Protein AF-A0A381WSC1-F1 (afdb_monomer)

pLDDT: mean 91.79, std 12.6, range [42.94, 98.19]

InterPro domains:
  IPR003719 Phenazine biosynthesis PhzF-like [PF02567] (12-50)
  IPR003719 Phenazine biosynthesis PhzF-like [PTHR13774] (8-50)

Solvent-accessible surface area (backbone atoms only — not comparable to full-atom values): 3363 Å² total; per-residue (Å²): 130,84,77,87,70,77,72,56,72,45,82,43,48,43,90,43,96,54,92,97,34,64,48,62,40,82,45,72,67,63,97,58,91,73,58,68,74,56,54,53,50,50,33,61,72,69,66,50,93,98

Sequence (50 aa):
MLSQAGIPILQIDAFADEPFTGNPAAVCLPDVEPPAGWMQQVAAEMNLSE

Organism: NCBI:txid408172

Radius of gyration: 12.97 Å; Cα contacts (8 Å, |Δi|>4): 51; chains: 1; bounding box: 29×15×40 Å

Structure (mmCIF, N/CA/C/O backbone):
data_AF-A0A38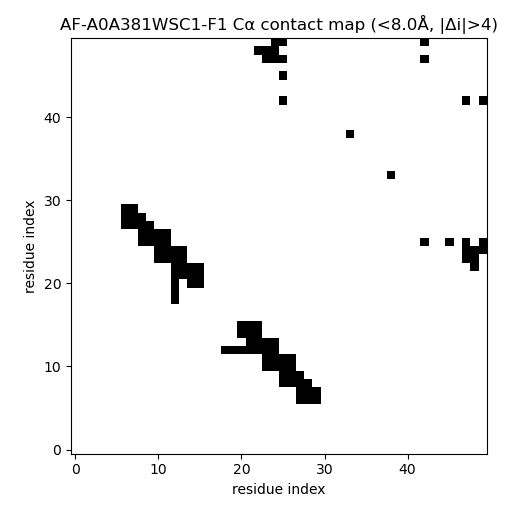1WSC1-F1
#
_entry.id   AF-A0A381WSC1-F1
#
loop_
_atom_site.group_PDB
_atom_site.id
_atom_site.type_symbol
_atom_site.label_atom_id
_atom_site.label_alt_id
_atom_site.label_comp_id
_atom_site.label_asym_id
_atom_site.label_entity_id
_atom_site.label_seq_id
_atom_site.pdbx_PDB_ins_code
_atom_site.Cartn_x
_atom_site.Cartn_y
_atom_site.Cartn_z
_atom_site.occupancy
_atom_site.B_iso_or_equiv
_atom_site.auth_seq_id
_atom_site.auth_comp_id
_atom_site.auth_asym_id
_atom_site.auth_atom_id
_atom_site.pdbx_PDB_model_num
ATOM 1 N N . MET A 1 1 ? 2.585 4.354 -30.444 1.00 42.94 1 MET A N 1
ATOM 2 C CA . MET A 1 1 ? 2.778 4.930 -29.100 1.00 42.94 1 MET A CA 1
ATOM 3 C C . MET A 1 1 ? 1.733 4.299 -28.207 1.00 42.94 1 MET A C 1
ATOM 5 O O . MET A 1 1 ? 0.566 4.629 -28.364 1.00 42.94 1 MET A O 1
ATOM 9 N N . LEU A 1 2 ? 2.110 3.331 -27.370 1.00 53.38 2 LEU A N 1
ATOM 10 C CA . LEU A 1 2 ? 1.222 2.904 -26.289 1.00 53.38 2 LEU A CA 1
ATOM 11 C C . LEU A 1 2 ? 1.063 4.124 -25.378 1.00 53.38 2 LEU A C 1
ATOM 13 O O . LEU A 1 2 ? 2.061 4.734 -24.992 1.00 53.38 2 LEU A O 1
ATOM 17 N N . SER A 1 3 ? -0.174 4.563 -25.168 1.00 54.28 3 SER A N 1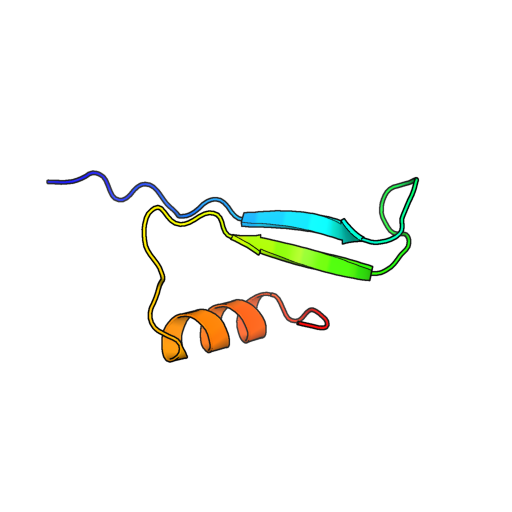
ATOM 18 C CA . SER A 1 3 ? -0.493 5.658 -24.258 1.00 54.28 3 SER A CA 1
ATOM 19 C C . SER A 1 3 ? 0.162 5.388 -22.907 1.00 54.28 3 SER A C 1
ATOM 21 O O . SER A 1 3 ? -0.022 4.304 -22.359 1.00 54.28 3 SER A O 1
ATOM 23 N N . GLN A 1 4 ? 0.902 6.361 -22.373 1.00 58.94 4 GLN A N 1
ATOM 24 C CA . GLN A 1 4 ? 1.318 6.366 -20.970 1.00 58.94 4 GLN A CA 1
ATOM 25 C C . GLN A 1 4 ? 0.074 6.562 -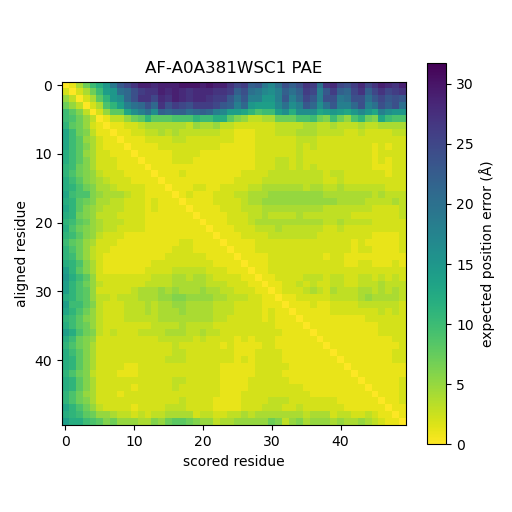20.093 1.00 58.94 4 GLN A C 1
ATOM 27 O O . GLN A 1 4 ? -0.170 7.650 -19.576 1.00 58.94 4 GLN A O 1
ATOM 32 N N . ALA A 1 5 ? -0.771 5.540 -19.993 1.00 69.44 5 ALA A N 1
ATOM 33 C CA . ALA A 1 5 ? -1.764 5.487 -18.940 1.00 69.44 5 ALA A CA 1
ATOM 34 C C . ALA A 1 5 ? -0.994 5.263 -17.632 1.00 69.44 5 ALA A C 1
ATOM 36 O O . ALA A 1 5 ? -0.202 4.326 -17.536 1.00 69.44 5 ALA A O 1
ATOM 37 N N . GLY A 1 6 ? -1.149 6.172 -16.669 1.00 83.44 6 GLY A N 1
ATOM 38 C CA . GLY A 1 6 ? -0.565 5.996 -15.341 1.00 83.44 6 GLY A CA 1
ATOM 39 C C . GLY A 1 6 ? -1.122 4.737 -14.672 1.00 83.44 6 GLY A C 1
ATOM 40 O O . GLY A 1 6 ? -2.258 4.346 -14.942 1.00 83.44 6 GLY A O 1
ATOM 41 N N . ILE A 1 7 ? -0.331 4.107 -13.804 1.00 91.31 7 ILE A N 1
ATOM 42 C CA . ILE A 1 7 ? -0.805 2.976 -12.999 1.00 91.31 7 ILE A CA 1
ATOM 43 C C . ILE A 1 7 ? -1.739 3.546 -11.923 1.00 91.31 7 ILE A C 1
ATOM 45 O O . ILE A 1 7 ? -1.307 4.425 -11.172 1.00 91.31 7 ILE A O 1
ATOM 49 N N . PRO A 1 8 ? -3.007 3.107 -11.839 1.00 92.31 8 PRO A N 1
ATOM 50 C CA . PRO A 1 8 ? -3.901 3.569 -10.790 1.00 92.31 8 PRO A CA 1
ATOM 51 C C . PRO A 1 8 ? -3.399 3.085 -9.427 1.00 92.31 8 PRO A C 1
ATOM 53 O O . PRO A 1 8 ? -3.024 1.920 -9.268 1.00 92.31 8 PRO A O 1
ATOM 56 N N . ILE A 1 9 ? -3.430 3.991 -8.451 1.00 94.50 9 ILE A N 1
ATOM 57 C CA . ILE A 1 9 ? -3.122 3.710 -7.050 1.00 94.50 9 ILE A CA 1
ATOM 58 C C . ILE A 1 9 ? -4.381 3.987 -6.237 1.00 94.50 9 ILE A C 1
ATOM 60 O O . ILE A 1 9 ? -4.955 5.074 -6.318 1.00 94.50 9 ILE A O 1
ATOM 64 N N . LEU A 1 10 ? -4.817 2.991 -5.474 1.00 96.62 10 LEU A N 1
ATOM 65 C CA . LEU A 1 10 ? -5.937 3.084 -4.546 1.00 96.62 10 LEU A CA 1
ATOM 66 C C . LEU A 1 10 ? -5.389 3.087 -3.122 1.00 96.62 10 LEU A C 1
ATOM 68 O O . LEU A 1 10 ? -4.565 2.242 -2.787 1.00 96.62 10 LEU A O 1
ATOM 72 N N . GLN A 1 11 ? -5.863 4.003 -2.282 1.00 97.00 11 GLN A N 1
ATOM 73 C CA . GLN A 1 11 ? -5.608 3.942 -0.847 1.00 97.00 11 GLN A CA 1
ATOM 74 C C . GLN A 1 11 ? -6.773 3.222 -0.176 1.00 97.00 11 GLN A C 1
ATOM 76 O O . GLN A 1 11 ? -7.921 3.652 -0.301 1.00 97.00 11 GLN A O 1
ATOM 81 N N . ILE A 1 12 ? -6.470 2.114 0.494 1.00 97.19 12 ILE A N 1
ATOM 82 C CA . ILE A 1 12 ? -7.445 1.260 1.163 1.00 97.19 12 ILE A CA 1
ATOM 83 C C . ILE A 1 12 ? -7.086 1.191 2.638 1.00 97.19 12 ILE A C 1
ATOM 85 O O . ILE A 1 12 ? -5.982 0.790 2.994 1.00 97.19 12 ILE A O 1
ATOM 89 N N . ASP A 1 13 ? -8.041 1.538 3.486 1.00 98.19 13 ASP A N 1
ATOM 90 C CA . ASP A 1 13 ? -7.942 1.317 4.919 1.00 98.19 13 ASP A CA 1
ATOM 91 C C . ASP A 1 13 ? -8.294 -0.152 5.206 1.00 98.19 13 ASP A C 1
ATOM 93 O O . ASP A 1 13 ? -9.450 -0.572 5.135 1.00 98.19 13 ASP A O 1
ATOM 97 N N . ALA A 1 14 ? -7.279 -0.984 5.438 1.00 97.88 14 ALA A N 1
ATOM 98 C CA . ALA A 1 14 ? -7.451 -2.399 5.737 1.00 97.88 14 ALA A CA 1
ATOM 99 C C . ALA A 1 14 ? -7.928 -2.601 7.182 1.00 97.88 14 ALA A C 1
ATOM 101 O O . ALA A 1 14 ? -7.511 -1.887 8.095 1.00 97.88 14 ALA A O 1
ATOM 102 N N . PHE A 1 15 ? -8.754 -3.630 7.400 1.00 97.50 15 PHE A N 1
ATOM 103 C CA . PHE A 1 15 ? -9.361 -3.937 8.706 1.00 97.50 15 PHE A CA 1
ATOM 104 C C . PHE A 1 15 ? -10.202 -2.778 9.272 1.00 97.50 15 PHE A C 1
ATOM 106 O O . PHE A 1 15 ? -10.219 -2.550 10.481 1.00 97.50 15 PHE A O 1
ATOM 113 N N . ALA A 1 16 ? -10.885 -2.056 8.384 1.00 97.69 16 ALA A N 1
ATOM 114 C CA . ALA A 1 16 ? -11.684 -0.879 8.691 1.00 97.69 16 ALA A CA 1
ATOM 115 C C . ALA A 1 16 ? -13.099 -1.003 8.110 1.00 97.69 16 ALA A C 1
ATOM 117 O O . ALA A 1 16 ? -13.269 -1.462 6.981 1.00 97.69 16 ALA A O 1
ATOM 118 N N . ASP A 1 17 ? -14.096 -0.537 8.867 1.00 97.62 17 ASP A N 1
ATOM 119 C CA . ASP A 1 17 ? -15.485 -0.380 8.405 1.00 97.62 17 ASP A CA 1
ATOM 120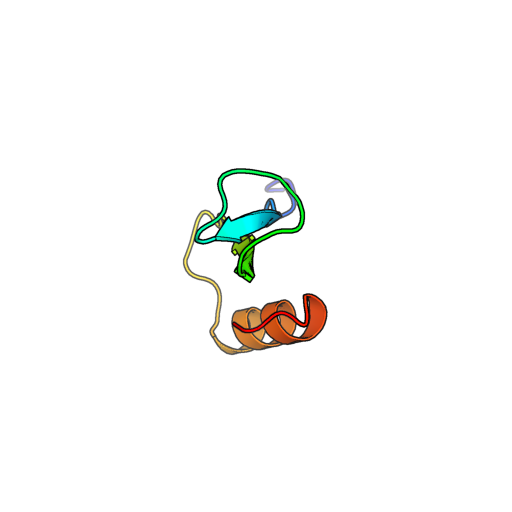 C C . ASP A 1 17 ? -15.817 1.087 8.051 1.00 97.62 17 ASP A C 1
ATOM 122 O O . ASP A 1 17 ? -16.878 1.382 7.498 1.00 97.62 17 ASP A O 1
ATOM 126 N N . GLU A 1 18 ? -14.906 2.020 8.353 1.00 97.06 18 GLU A N 1
ATOM 127 C CA . GLU A 1 18 ? -15.046 3.458 8.104 1.00 97.06 18 GLU A CA 1
ATOM 128 C C . GLU A 1 18 ? -13.694 4.101 7.722 1.00 97.06 18 GLU A C 1
ATOM 130 O O . GLU A 1 18 ? -12.645 3.627 8.171 1.00 97.06 18 GLU A O 1
ATOM 135 N N . PRO A 1 19 ? -13.689 5.175 6.901 1.00 97.25 19 PRO A N 1
ATOM 136 C CA . PRO A 1 19 ? -12.458 5.841 6.474 1.00 97.25 19 PRO A CA 1
ATOM 137 C C . PRO A 1 19 ? -11.609 6.352 7.640 1.00 97.25 19 PRO A C 1
ATOM 139 O O . PRO A 1 19 ? -12.142 6.807 8.653 1.00 97.25 19 PRO A O 1
ATOM 142 N N . PHE A 1 20 ? -10.291 6.369 7.445 1.00 96.38 20 PHE A N 1
ATOM 143 C CA . PHE A 1 20 ? -9.292 6.825 8.417 1.00 96.38 20 PHE A CA 1
ATOM 144 C C . PHE A 1 20 ? -9.206 5.961 9.685 1.00 96.38 20 PHE A C 1
ATOM 146 O O . PHE A 1 20 ? -8.726 6.420 10.725 1.00 96.38 20 PHE A O 1
ATOM 153 N N . THR A 1 21 ? -9.656 4.709 9.607 1.00 97.19 21 THR A N 1
ATOM 154 C CA . THR A 1 21 ? -9.487 3.699 10.660 1.00 97.19 21 THR A CA 1
ATOM 155 C C . THR A 1 21 ? -8.680 2.513 10.125 1.00 97.19 21 THR A C 1
ATOM 157 O O . THR A 1 21 ? -8.411 2.436 8.933 1.00 97.19 21 THR A O 1
ATOM 160 N N . GLY A 1 22 ? -8.238 1.594 10.986 1.00 97.12 22 GLY A N 1
ATOM 161 C CA . GLY A 1 22 ? -7.456 0.433 1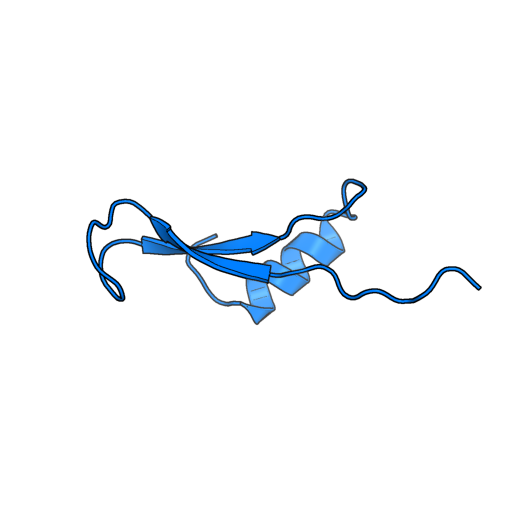0.541 1.00 97.12 22 GLY A CA 1
ATOM 162 C C . GLY A 1 22 ? -6.039 0.779 10.056 1.00 97.12 22 GLY A C 1
ATOM 163 O O . GLY A 1 22 ? -5.389 1.664 10.614 1.00 97.12 22 GLY A O 1
ATOM 164 N N . ASN A 1 23 ? -5.540 0.033 9.064 1.00 98.06 23 ASN A N 1
ATOM 165 C CA . ASN A 1 23 ? -4.203 0.208 8.482 1.00 98.06 23 ASN A CA 1
ATOM 166 C C . ASN A 1 23 ? -4.303 0.720 7.034 1.00 98.06 23 ASN A C 1
ATOM 168 O O . ASN A 1 23 ? -4.746 -0.044 6.173 1.00 98.06 23 ASN A O 1
ATOM 172 N N . PRO A 1 24 ? -3.888 1.962 6.738 1.00 97.88 24 PRO A N 1
ATOM 173 C CA . PRO A 1 24 ? -3.874 2.463 5.372 1.00 97.88 24 PRO A CA 1
ATOM 174 C C . PRO A 1 24 ? -2.811 1.734 4.547 1.00 97.88 24 PRO A C 1
ATOM 176 O O . PRO A 1 24 ? -1.642 1.707 4.923 1.00 97.88 24 PRO A O 1
ATOM 179 N N . ALA A 1 25 ? -3.211 1.217 3.390 1.00 97.88 25 ALA A N 1
ATOM 180 C CA . ALA A 1 25 ? -2.335 0.563 2.427 1.00 97.88 25 ALA A CA 1
ATOM 181 C C . ALA A 1 25 ? -2.542 1.143 1.021 1.00 97.88 25 ALA A C 1
ATOM 183 O O . ALA A 1 25 ? -3.669 1.420 0.596 1.00 97.88 25 ALA A O 1
ATOM 184 N N . ALA A 1 26 ? -1.447 1.301 0.278 1.00 97.62 26 ALA A N 1
ATOM 185 C CA . ALA A 1 26 ? -1.480 1.691 -1.126 1.00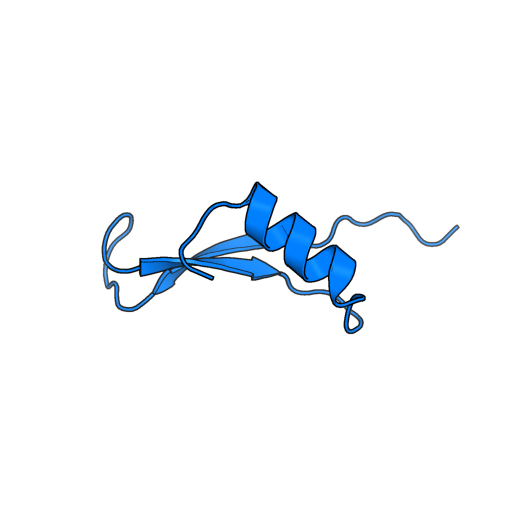 97.62 26 ALA A CA 1
ATOM 186 C C . ALA A 1 26 ? -1.508 0.440 -2.010 1.00 97.62 26 ALA A C 1
ATOM 188 O O . ALA A 1 26 ? -0.631 -0.416 -1.930 1.00 97.62 26 ALA A O 1
ATOM 189 N N . VAL A 1 27 ? -2.502 0.346 -2.891 1.00 96.75 27 VAL A N 1
ATOM 190 C CA . VAL A 1 27 ? -2.682 -0.776 -3.816 1.00 96.75 27 VAL A CA 1
ATOM 191 C C . VAL A 1 27 ? -2.511 -0.280 -5.246 1.00 96.75 27 VAL A C 1
ATOM 193 O O . VAL A 1 27 ? -3.300 0.531 -5.733 1.00 96.75 27 VAL A O 1
ATOM 196 N N . CYS A 1 28 ? -1.482 -0.783 -5.928 1.00 94.94 28 CYS A N 1
ATOM 197 C CA . CYS A 1 28 ? -1.250 -0.553 -7.354 1.00 94.94 28 CYS A CA 1
ATOM 198 C C . CYS A 1 28 ? -1.825 -1.715 -8.174 1.00 94.94 28 CYS A C 1
ATOM 200 O O . CYS A 1 28 ? -1.664 -2.873 -7.791 1.00 94.94 28 CYS A O 1
ATOM 202 N N . LEU A 1 29 ? -2.435 -1.425 -9.327 1.00 91.94 29 LEU A N 1
ATOM 203 C CA . LEU A 1 29 ? -2.973 -2.443 -10.244 1.00 91.94 29 LEU A CA 1
ATOM 204 C C . LEU A 1 29 ? -2.285 -2.369 -11.622 1.00 91.94 29 LEU A C 1
ATOM 206 O O . LEU A 1 29 ? -2.877 -1.847 -12.568 1.00 91.94 29 LEU A O 1
ATOM 210 N N . PRO A 1 30 ? -1.020 -2.814 -11.749 1.00 91.00 30 PRO A N 1
ATOM 211 C CA . PRO A 1 30 ? -0.312 -2.810 -13.024 1.00 91.00 30 PRO A CA 1
ATOM 212 C C . PRO A 1 30 ? -0.728 -3.996 -13.913 1.00 91.00 30 PRO A C 1
ATOM 214 O O . PRO A 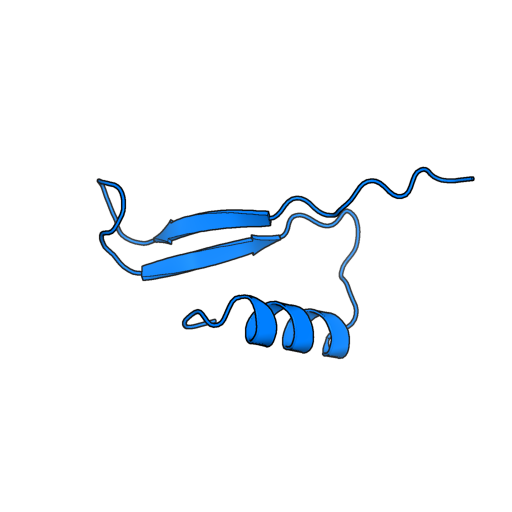1 30 ? -1.032 -5.078 -13.416 1.00 91.00 30 PRO A O 1
ATOM 217 N N . ASP A 1 31 ? -0.673 -3.821 -15.238 1.00 90.69 31 ASP A N 1
ATOM 218 C CA . ASP A 1 31 ? -0.959 -4.901 -16.205 1.00 90.69 31 ASP A CA 1
ATOM 219 C C . ASP A 1 31 ? 0.080 -6.038 -16.159 1.00 90.69 31 ASP A C 1
ATOM 221 O O . ASP A 1 31 ? -0.196 -7.173 -16.550 1.00 90.69 31 ASP A O 1
ATOM 225 N N . VAL A 1 32 ? 1.300 -5.719 -15.716 1.00 92.56 32 VAL A N 1
ATOM 226 C CA . VAL A 1 32 ? 2.430 -6.645 -15.587 1.00 92.56 32 VAL A CA 1
ATOM 227 C C . VAL A 1 32 ? 3.165 -6.398 -14.276 1.00 92.56 32 VAL A C 1
ATOM 229 O O . VAL A 1 32 ? 3.217 -5.266 -13.800 1.00 92.56 32 VAL A O 1
ATOM 232 N N . GLU A 1 33 ? 3.777 -7.448 -13.726 1.00 94.00 33 GLU A N 1
ATOM 233 C CA . GLU A 1 33 ? 4.622 -7.360 -12.531 1.00 94.00 33 GLU A CA 1
ATOM 234 C C . GLU A 1 33 ? 5.760 -6.340 -12.757 1.00 94.00 33 GLU A C 1
ATOM 236 O O . GLU A 1 33 ? 6.590 -6.530 -13.659 1.00 94.00 33 GLU A O 1
ATOM 241 N N . PRO A 1 34 ? 5.824 -5.250 -11.976 1.00 93.50 34 PRO A N 1
ATOM 242 C CA . PRO A 1 34 ? 6.892 -4.280 -12.111 1.00 93.50 34 PRO A CA 1
ATOM 243 C C . PR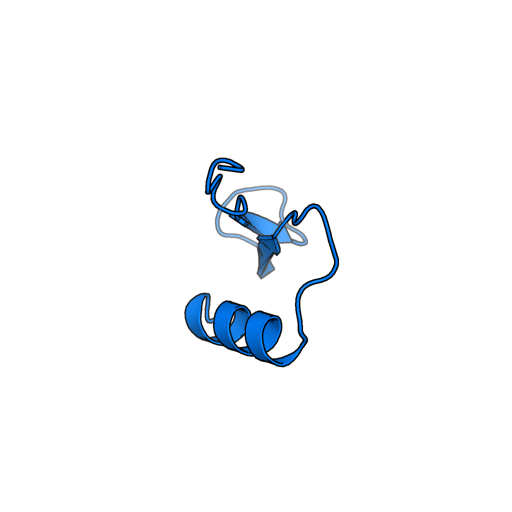O A 1 34 ? 8.192 -4.781 -11.460 1.00 93.50 34 PRO A C 1
ATOM 245 O O . PRO A 1 34 ? 8.182 -5.663 -10.601 1.00 93.50 34 PRO A O 1
ATOM 248 N N . PRO A 1 35 ? 9.356 -4.215 -11.824 1.00 96.62 35 PRO A N 1
ATOM 249 C CA . PRO A 1 35 ? 10.620 -4.576 -11.190 1.00 96.62 35 PRO A CA 1
ATOM 250 C C . PRO A 1 35 ? 10.610 -4.294 -9.681 1.00 96.62 35 PRO A C 1
ATOM 252 O O . PRO A 1 35 ? 10.152 -3.237 -9.248 1.00 96.62 35 PRO A O 1
ATOM 255 N N . ALA A 1 36 ? 11.226 -5.168 -8.881 1.00 97.69 36 ALA A N 1
ATOM 256 C CA . ALA A 1 36 ? 11.282 -5.017 -7.421 1.00 97.69 36 ALA A CA 1
ATOM 257 C C . ALA A 1 36 ? 11.848 -3.663 -6.953 1.00 97.69 36 ALA A C 1
ATOM 259 O O . ALA A 1 36 ? 11.333 -3.062 -6.016 1.00 97.69 36 ALA A O 1
ATOM 260 N N . GLY A 1 37 ? 12.866 -3.137 -7.642 1.00 98.00 37 GLY A N 1
ATOM 261 C CA . GLY A 1 37 ? 13.429 -1.823 -7.318 1.00 98.00 37 GLY A CA 1
ATOM 262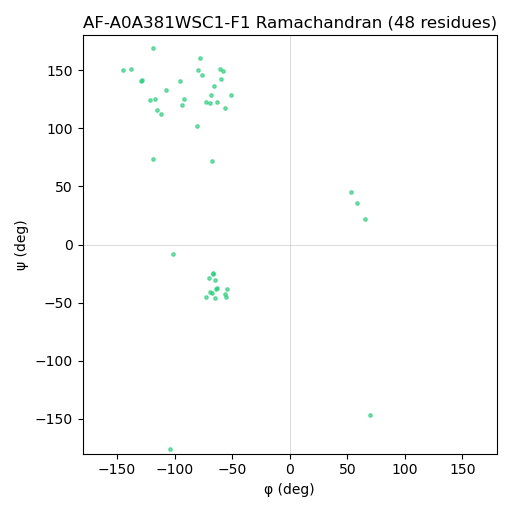 C C . GLY A 1 37 ? 12.454 -0.663 -7.545 1.00 98.00 37 GLY A C 1
ATOM 263 O O . GLY A 1 37 ? 12.522 0.328 -6.827 1.00 98.00 37 GLY A O 1
ATOM 264 N N . TRP A 1 38 ? 11.539 -0.789 -8.510 1.00 95.12 38 TRP A N 1
ATOM 265 C CA . TRP A 1 38 ? 10.465 0.184 -8.707 1.00 95.12 38 TRP A CA 1
ATOM 266 C C . TRP A 1 38 ? 9.415 0.056 -7.603 1.00 95.12 38 TRP A C 1
ATOM 268 O O . TRP A 1 38 ? 9.044 1.063 -7.012 1.00 95.12 38 TRP A O 1
ATOM 278 N N . MET A 1 39 ? 9.009 -1.173 -7.262 1.00 96.44 39 MET A N 1
ATOM 279 C CA . MET A 1 39 ? 8.050 -1.417 -6.175 1.00 96.44 39 MET A CA 1
ATOM 280 C C . MET A 1 39 ? 8.538 -0.817 -4.854 1.00 96.44 39 MET A C 1
ATOM 282 O O . MET A 1 39 ? 7.783 -0.129 -4.177 1.00 96.44 39 MET A O 1
ATOM 286 N N . GLN A 1 40 ? 9.828 -0.976 -4.542 1.00 98.12 40 GLN A N 1
ATOM 287 C CA . GLN A 1 40 ? 10.435 -0.389 -3.347 1.00 98.12 40 GLN A CA 1
ATOM 288 C C . GLN A 1 40 ? 10.420 1.148 -3.354 1.00 98.12 40 GLN A C 1
ATOM 290 O O . GLN A 1 40 ? 10.246 1.759 -2.301 1.00 98.12 40 GLN A O 1
ATOM 295 N N . GLN A 1 41 ? 10.618 1.779 -4.517 1.00 97.50 41 GLN A N 1
ATOM 296 C CA . GLN A 1 41 ? 10.555 3.240 -4.650 1.00 97.50 41 GLN A CA 1
ATOM 297 C C . GLN A 1 41 ? 9.129 3.755 -4.465 1.00 97.50 41 GLN A C 1
ATOM 299 O O . GLN A 1 41 ? 8.936 4.765 -3.799 1.00 97.50 41 GLN A O 1
ATOM 304 N N . VAL A 1 42 ? 8.138 3.050 -5.011 1.00 96.00 42 VAL A N 1
ATOM 305 C CA . VAL A 1 42 ? 6.727 3.400 -4.817 1.00 96.00 42 VAL A CA 1
ATOM 306 C C . VAL A 1 42 ? 6.323 3.245 -3.355 1.00 96.00 42 VAL A C 1
ATOM 308 O O . VAL A 1 42 ? 5.733 4.167 -2.807 1.00 96.00 42 VAL A O 1
ATOM 311 N N . ALA A 1 43 ? 6.689 2.139 -2.702 1.00 97.38 43 ALA A N 1
ATOM 312 C CA . ALA A 1 43 ? 6.441 1.943 -1.272 1.00 97.38 43 ALA A CA 1
ATOM 313 C C . ALA A 1 43 ? 7.042 3.084 -0.429 1.00 97.38 43 ALA A C 1
ATOM 315 O O . ALA A 1 43 ? 6.364 3.670 0.413 1.00 97.38 43 ALA A O 1
ATOM 316 N N . ALA A 1 44 ? 8.286 3.480 -0.729 1.00 98.00 44 ALA A N 1
ATOM 317 C CA . ALA A 1 44 ? 8.945 4.597 -0.054 1.00 98.00 44 ALA A CA 1
ATOM 318 C C . ALA A 1 44 ? 8.248 5.950 -0.289 1.00 98.00 44 ALA A C 1
ATOM 320 O O . ALA A 1 44 ? 8.175 6.754 0.636 1.00 98.00 44 ALA A O 1
ATOM 321 N N . GLU A 1 45 ? 7.734 6.201 -1.496 1.00 97.62 45 GLU A N 1
ATOM 322 C CA . GLU A 1 45 ? 6.979 7.421 -1.813 1.00 97.62 45 GLU A CA 1
ATOM 323 C C . GLU A 1 45 ? 5.632 7.461 -1.079 1.00 97.62 45 GLU A C 1
ATOM 325 O O . GLU A 1 45 ? 5.250 8.497 -0.539 1.00 97.62 45 GLU A O 1
ATOM 330 N N . MET A 1 46 ? 4.920 6.329 -1.021 1.00 97.38 46 MET A N 1
ATOM 331 C CA . MET A 1 46 ? 3.633 6.240 -0.324 1.00 97.38 46 MET A CA 1
ATOM 332 C C . MET A 1 46 ? 3.790 6.319 1.197 1.00 97.38 46 MET A C 1
ATOM 334 O O . MET A 1 46 ? 2.891 6.822 1.870 1.00 97.38 46 MET A O 1
ATOM 338 N N . ASN A 1 47 ? 4.931 5.866 1.728 1.00 97.69 47 ASN A N 1
ATOM 339 C CA . ASN A 1 47 ? 5.305 5.974 3.138 1.00 97.69 47 ASN A CA 1
ATOM 340 C C . ASN A 1 47 ? 4.222 5.417 4.087 1.00 97.69 47 ASN A C 1
ATOM 342 O O . ASN A 1 47 ? 3.858 6.038 5.091 1.00 97.69 47 ASN A O 1
ATOM 346 N N . LEU A 1 48 ? 3.692 4.247 3.731 1.00 96.94 48 LEU A N 1
ATOM 347 C CA . LEU A 1 48 ? 2.771 3.453 4.544 1.00 96.94 48 LEU A CA 1
ATOM 348 C C . LEU A 1 48 ? 3.524 2.258 5.152 1.00 96.94 48 LEU A C 1
ATOM 350 O O . LEU A 1 48 ? 4.748 2.178 5.054 1.00 96.94 48 LEU A O 1
ATOM 354 N N . SER A 1 49 ? 2.814 1.374 5.853 1.00 94.38 49 SER A N 1
ATOM 355 C CA . SER A 1 49 ? 3.437 0.260 6.581 1.00 94.38 49 SER A CA 1
ATOM 356 C C . SER A 1 49 ? 4.087 -0.788 5.663 1.00 94.38 49 SER A C 1
ATOM 358 O O . SER A 1 49 ? 4.975 -1.514 6.116 1.00 94.38 49 SER A O 1
ATOM 360 N N . GLU A 1 50 ? 3.626 -0.884 4.413 1.00 92.62 50 GLU A N 1
ATOM 361 C CA . GLU A 1 50 ? 4.065 -1.837 3.383 1.00 92.62 50 GLU A CA 1
ATOM 362 C C . GLU A 1 50 ? 5.115 -1.283 2.407 1.00 92.62 50 GLU A C 1
ATOM 364 O O . GLU A 1 50 ? 5.023 -0.097 2.012 1.00 92.62 50 GLU A O 1
#

Foldseek 3Di:
DPDPDDFDKDWDQPPDPDPPDHFTDIDTDDPDDDDPVVVVVVCVVVVGPD

Mean predicted aligned error: 4.49 Å

Secondary structure (DSSP, 8-state):
----PPPPEEEEEET-SSTT-SEEEEEE--SSPPPHHHHHHHHHHHTS--